Protein AF-A0A960NUE7-F1 (afdb_monomer_lite)

Structure (mmCIF, N/CA/C/O backbone):
data_AF-A0A960NUE7-F1
#
_entry.id   AF-A0A960NUE7-F1
#
loop_
_atom_site.group_PDB
_atom_site.id
_atom_site.type_symbol
_atom_site.label_atom_id
_atom_site.label_alt_id
_atom_site.label_comp_id
_atom_site.label_asym_id
_atom_site.label_entity_id
_atom_site.label_seq_id
_atom_site.pdbx_PDB_ins_code
_atom_site.Cartn_x
_atom_site.Cartn_y
_atom_site.Cartn_z
_atom_site.occupancy
_atom_site.B_iso_or_equiv
_atom_site.auth_seq_id
_atom_site.auth_comp_id
_atom_site.auth_asym_id
_atom_site.auth_atom_id
_atom_site.pdbx_PDB_model_num
ATOM 1 N N . MET A 1 1 ? -33.006 -16.236 -5.310 1.00 38.75 1 MET A N 1
ATOM 2 C CA . MET A 1 1 ? -31.623 -15.852 -5.659 1.00 38.75 1 MET A CA 1
ATOM 3 C C . MET A 1 1 ? -30.830 -17.137 -5.787 1.00 38.75 1 MET A C 1
ATOM 5 O O . MET A 1 1 ? -30.856 -17.915 -4.846 1.00 38.75 1 MET A O 1
ATOM 9 N N . SER A 1 2 ? -30.241 -17.416 -6.948 1.00 43.25 2 SER A N 1
ATOM 10 C CA . SER A 1 2 ? -29.466 -18.643 -7.155 1.00 43.25 2 SER A CA 1
ATOM 11 C C . SER A 1 2 ? -28.094 -18.473 -6.510 1.00 43.25 2 SER A C 1
ATOM 13 O O . SER A 1 2 ? -27.261 -17.730 -7.024 1.00 43.25 2 SER A O 1
ATOM 15 N N . THR A 1 3 ? -27.870 -19.113 -5.368 1.00 47.31 3 THR A N 1
ATOM 16 C CA . THR A 1 3 ? -26.544 -19.246 -4.763 1.00 47.31 3 THR A CA 1
ATOM 17 C C . THR A 1 3 ? -25.725 -20.173 -5.651 1.00 47.31 3 THR A C 1
ATOM 19 O O . THR A 1 3 ? -25.890 -21.390 -5.626 1.00 47.31 3 THR A O 1
ATOM 22 N N . SER A 1 4 ? -24.880 -19.595 -6.505 1.00 62.47 4 SER A N 1
ATOM 23 C CA . SER A 1 4 ? -23.847 -20.364 -7.194 1.00 62.47 4 SER A CA 1
ATOM 24 C C . SER A 1 4 ? -22.938 -20.956 -6.123 1.00 62.47 4 SER A C 1
ATOM 26 O O . SER A 1 4 ? -22.286 -20.212 -5.395 1.00 62.47 4 SER A O 1
ATOM 28 N N . THR A 1 5 ? -22.911 -22.279 -6.000 1.00 71.25 5 THR A N 1
ATOM 29 C CA . THR A 1 5 ? -21.968 -22.963 -5.114 1.00 71.25 5 THR A CA 1
ATOM 30 C C . THR A 1 5 ? -20.557 -22.696 -5.624 1.00 71.25 5 THR A C 1
ATOM 32 O O . THR A 1 5 ? -20.272 -22.941 -6.801 1.00 71.25 5 THR A O 1
ATOM 35 N N . LEU A 1 6 ? -19.689 -22.157 -4.766 1.00 77.31 6 LEU A N 1
ATOM 36 C CA . LEU A 1 6 ? -18.278 -21.978 -5.096 1.00 77.31 6 LEU A CA 1
ATOM 37 C C . LEU A 1 6 ? -17.640 -23.350 -5.380 1.00 77.31 6 LEU A C 1
ATOM 39 O O . LEU A 1 6 ? -18.019 -24.340 -4.748 1.00 77.31 6 LEU A O 1
ATOM 43 N N . PRO A 1 7 ? -16.682 -23.440 -6.320 1.00 86.06 7 PRO A N 1
ATOM 44 C CA . PRO A 1 7 ? -15.874 -24.646 -6.453 1.00 86.06 7 PRO A CA 1
ATOM 45 C C . PRO A 1 7 ? -15.083 -24.886 -5.161 1.00 86.06 7 PRO A C 1
ATOM 47 O O . PRO A 1 7 ? -14.813 -23.946 -4.413 1.00 86.06 7 PRO A O 1
ATOM 50 N N . THR A 1 8 ? -14.666 -26.129 -4.909 1.00 89.94 8 THR A N 1
ATOM 51 C CA . THR A 1 8 ? -13.748 -26.425 -3.802 1.00 89.94 8 THR A CA 1
ATOM 52 C C . THR A 1 8 ? -12.475 -25.602 -3.964 1.00 89.94 8 THR A C 1
ATOM 54 O O . THR A 1 8 ? -11.767 -25.725 -4.965 1.00 89.94 8 THR A O 1
ATOM 57 N N . LEU A 1 9 ? -12.198 -24.752 -2.978 1.00 92.88 9 LEU A N 1
ATOM 58 C CA . LEU A 1 9 ? -11.011 -23.912 -2.957 1.00 92.88 9 LEU A CA 1
ATOM 59 C C . LEU A 1 9 ? -9.925 -24.589 -2.128 1.00 92.88 9 LEU A C 1
ATOM 61 O O . LEU A 1 9 ? -10.201 -25.143 -1.065 1.00 92.88 9 LEU A O 1
ATOM 65 N N . THR A 1 10 ? -8.683 -24.518 -2.600 1.00 93.56 10 THR A N 1
ATOM 66 C CA . THR A 1 10 ? -7.534 -25.106 -1.906 1.00 93.56 10 THR A CA 1
ATOM 67 C C . THR A 1 10 ? -6.374 -24.125 -1.813 1.00 93.56 10 THR A C 1
ATOM 69 O O . THR A 1 10 ? -6.091 -23.428 -2.787 1.00 93.56 10 THR A O 1
ATOM 72 N N . ALA A 1 11 ? -5.644 -24.134 -0.698 1.00 90.88 11 ALA A N 1
ATOM 73 C CA . ALA A 1 11 ? -4.369 -23.438 -0.535 1.00 90.88 11 ALA A CA 1
ATOM 74 C C . ALA A 1 11 ? -3.307 -24.426 -0.041 1.00 90.88 11 ALA A C 1
ATOM 76 O O . ALA A 1 11 ? -3.537 -25.160 0.916 1.00 90.88 11 ALA A O 1
ATOM 77 N N . HIS A 1 12 ? -2.153 -24.483 -0.714 1.00 91.12 12 HIS A N 1
ATOM 78 C CA . HIS A 1 12 ? -1.100 -25.472 -0.428 1.00 91.12 12 HIS A CA 1
ATOM 79 C C . HIS A 1 12 ? -1.608 -26.933 -0.369 1.00 91.12 12 HIS A C 1
ATOM 81 O O . HIS A 1 12 ? -1.115 -27.740 0.412 1.00 91.12 12 HIS A O 1
ATOM 87 N N . GLY A 1 13 ? -2.606 -27.276 -1.196 1.00 91.50 13 GLY A N 1
ATOM 88 C CA . GLY A 1 13 ? -3.215 -28.613 -1.243 1.00 91.50 13 GLY A CA 1
ATOM 89 C C . GLY A 1 13 ? -4.213 -28.917 -0.119 1.00 91.50 13 GLY A C 1
ATOM 90 O O . GLY A 1 13 ? -4.763 -30.013 -0.084 1.00 91.50 13 GLY A O 1
ATOM 91 N N . LEU A 1 14 ? -4.471 -27.964 0.780 1.00 93.81 14 LEU A N 1
ATOM 92 C CA . LEU A 1 14 ? -5.469 -28.080 1.840 1.00 93.81 14 LEU A CA 1
ATOM 93 C C . LEU A 1 14 ? -6.766 -27.400 1.409 1.00 93.81 14 LEU A C 1
ATOM 95 O O . LEU A 1 14 ? -6.726 -26.300 0.858 1.00 93.81 14 LEU A O 1
ATOM 99 N N . ASN A 1 15 ? -7.905 -28.035 1.682 1.00 94.94 15 ASN A N 1
ATOM 100 C CA . ASN A 1 15 ? -9.213 -27.426 1.450 1.00 94.94 15 ASN A CA 1
ATOM 101 C C . ASN A 1 15 ? -9.380 -26.204 2.353 1.00 94.94 15 ASN A C 1
ATOM 103 O O . ASN A 1 15 ? -9.130 -26.278 3.557 1.00 94.94 15 ASN A O 1
ATOM 107 N N . LEU A 1 16 ? -9.812 -25.094 1.764 1.00 92.94 16 LEU A N 1
ATOM 108 C CA . LEU A 1 16 ? -10.207 -23.919 2.522 1.00 92.94 16 LEU A CA 1
ATOM 109 C C . LEU A 1 16 ? -11.579 -24.160 3.146 1.00 92.94 16 LEU A C 1
ATOM 111 O O . LEU A 1 16 ? -12.488 -24.680 2.494 1.00 92.94 16 LEU A O 1
ATOM 115 N N . ASP A 1 17 ? -11.722 -23.751 4.402 1.00 92.31 17 ASP A N 1
ATOM 116 C CA . ASP A 1 17 ? -13.033 -23.602 5.015 1.00 92.31 17 ASP A CA 1
ATOM 117 C C . ASP A 1 17 ? -13.769 -22.468 4.289 1.00 92.31 17 ASP A C 1
ATOM 119 O O . ASP A 1 17 ? -13.262 -21.352 4.196 1.00 92.31 17 ASP A O 1
ATOM 123 N N . THR A 1 18 ? -14.916 -22.796 3.698 1.00 92.12 18 THR A N 1
ATOM 124 C CA . THR A 1 18 ? -15.755 -21.867 2.922 1.00 92.12 18 THR A CA 1
ATOM 125 C C . THR A 1 18 ? -17.084 -21.582 3.619 1.00 92.12 18 THR A C 1
ATOM 127 O O . THR A 1 18 ? -18.004 -21.069 2.987 1.00 92.12 18 THR A O 1
ATOM 130 N N . SER A 1 19 ? -17.190 -21.929 4.907 1.00 90.88 19 SER A N 1
ATOM 131 C CA . SER A 1 19 ? -18.295 -21.502 5.765 1.00 90.88 19 SER A CA 1
ATOM 132 C C . SER A 1 19 ? -18.331 -19.978 5.896 1.00 90.88 19 SER A C 1
ATOM 134 O O . SER A 1 19 ? -17.298 -19.312 5.795 1.00 90.88 19 SER A O 1
ATOM 136 N N . ASP A 1 20 ? -19.519 -19.423 6.136 1.00 87.88 20 ASP A N 1
ATOM 137 C CA . ASP A 1 20 ? -19.722 -17.973 6.242 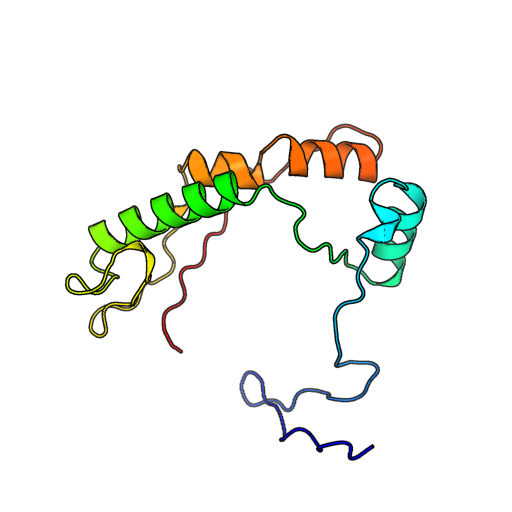1.00 87.88 20 ASP A CA 1
ATOM 138 C C . ASP A 1 20 ? -18.927 -17.359 7.413 1.00 87.88 20 ASP A C 1
ATOM 140 O O . ASP A 1 20 ? -18.604 -16.170 7.401 1.00 87.88 20 ASP A O 1
ATOM 144 N N . GLU A 1 21 ? -18.576 -18.165 8.420 1.00 87.56 21 GLU A N 1
ATOM 145 C CA . GLU A 1 21 ? -17.756 -17.761 9.561 1.00 87.56 21 GLU A CA 1
ATOM 146 C C . GLU A 1 21 ? -16.268 -17.596 9.210 1.00 87.56 21 GLU A C 1
ATOM 148 O O . GLU A 1 21 ? -15.580 -16.781 9.828 1.00 87.56 21 GLU A O 1
ATOM 153 N N . ALA A 1 22 ? -15.760 -18.363 8.240 1.00 88.56 22 ALA A N 1
ATOM 154 C CA . ALA A 1 22 ? -14.341 -18.397 7.875 1.00 88.56 22 ALA A CA 1
ATOM 155 C C . ALA A 1 22 ? -14.040 -17.726 6.525 1.00 88.56 22 ALA A C 1
ATOM 157 O O . ALA A 1 22 ? -12.895 -17.344 6.262 1.00 88.56 22 ALA A O 1
ATOM 158 N N . PHE A 1 23 ? -15.046 -17.578 5.662 1.00 90.88 23 PHE A N 1
ATOM 159 C CA . PHE A 1 23 ? -14.884 -17.127 4.288 1.00 90.88 23 PHE A CA 1
ATOM 160 C C . PHE A 1 23 ? -15.947 -16.101 3.907 1.00 90.88 23 PHE A C 1
ATOM 162 O O . PHE A 1 23 ? -17.145 -16.355 3.957 1.00 90.88 23 PHE A O 1
ATOM 169 N N . GLY A 1 24 ? -15.507 -14.928 3.458 1.00 90.31 24 GLY A N 1
ATOM 170 C CA . GLY A 1 24 ? -16.429 -13.865 3.093 1.00 90.31 24 GLY A CA 1
ATOM 171 C C . GLY A 1 24 ? -15.737 -12.585 2.655 1.00 90.31 24 GLY A C 1
ATOM 172 O O . GLY A 1 24 ? -14.542 -12.550 2.355 1.00 90.31 24 GLY A O 1
ATOM 173 N N . PHE A 1 25 ? -16.519 -11.513 2.602 1.00 92.31 25 PHE A N 1
ATOM 174 C CA . PHE A 1 25 ? -16.034 -10.189 2.232 1.00 92.31 25 PHE A CA 1
ATOM 175 C C . PHE A 1 25 ? -15.544 -9.416 3.457 1.00 92.31 25 PHE A C 1
ATOM 177 O O . PHE A 1 25 ? -16.140 -9.486 4.530 1.00 92.31 25 PHE A O 1
ATOM 184 N N . LEU A 1 26 ? -14.499 -8.605 3.272 1.00 94.62 26 LEU A N 1
ATOM 185 C CA . LEU A 1 26 ? -14.048 -7.669 4.301 1.00 94.62 26 LEU A CA 1
ATOM 186 C C . LEU A 1 26 ? -15.132 -6.624 4.587 1.00 94.62 26 LEU A C 1
ATOM 188 O O . LEU A 1 26 ? -15.686 -6.005 3.672 1.00 94.62 26 LEU A O 1
ATOM 192 N N . ARG A 1 27 ? -15.392 -6.372 5.869 1.00 94.94 27 ARG A N 1
ATOM 193 C CA . ARG A 1 27 ? -16.355 -5.364 6.305 1.00 94.94 27 ARG A CA 1
ATOM 194 C C . ARG A 1 27 ? -15.752 -3.964 6.207 1.00 94.94 27 ARG A C 1
ATOM 196 O O . ARG A 1 27 ? -14.737 -3.662 6.829 1.00 94.94 27 ARG A O 1
ATOM 203 N N . SER A 1 28 ? -16.398 -3.082 5.443 1.00 97.12 28 SER A N 1
ATOM 204 C CA . SER A 1 28 ? -15.942 -1.692 5.308 1.00 97.12 28 SER A CA 1
ATOM 205 C C . SER A 1 28 ? -16.014 -0.930 6.637 1.00 97.12 28 SER A C 1
ATOM 207 O O . SER A 1 28 ? -17.013 -0.979 7.358 1.00 97.12 28 SER A O 1
ATOM 209 N N . SER A 1 29 ? -14.952 -0.176 6.916 1.00 97.88 29 SER A N 1
ATOM 210 C CA . SER A 1 29 ? -14.790 0.731 8.058 1.00 97.88 29 SER A CA 1
ATOM 211 C C . SER A 1 29 ? -14.767 2.210 7.641 1.00 97.88 29 SER A C 1
ATOM 213 O O . SER A 1 29 ? -14.486 3.079 8.459 1.00 97.88 29 SER A O 1
ATOM 215 N N . GLU A 1 30 ? -15.063 2.523 6.374 1.00 96.12 30 GLU A N 1
ATOM 216 C CA . GLU A 1 30 ? -14.951 3.880 5.805 1.00 96.12 30 GLU A CA 1
ATOM 217 C C . GLU A 1 30 ? -15.803 4.918 6.553 1.00 96.12 30 GLU A C 1
ATOM 219 O O . GLU A 1 30 ? -15.349 6.025 6.825 1.00 96.12 30 GLU A O 1
ATOM 224 N N . HIS A 1 31 ? -17.023 4.539 6.944 1.00 96.38 31 HIS A N 1
ATOM 225 C CA . HIS A 1 31 ? -17.959 5.398 7.677 1.00 96.38 31 HIS A CA 1
ATOM 226 C C . HIS A 1 31 ? -17.491 5.765 9.097 1.00 96.38 31 HIS A C 1
ATOM 228 O O . HIS A 1 31 ? -18.062 6.664 9.706 1.00 96.38 31 HIS A O 1
ATOM 234 N N . LEU A 1 32 ? -16.456 5.094 9.616 1.00 97.31 32 LEU A N 1
ATOM 235 C CA . LEU A 1 32 ? -15.892 5.318 10.950 1.00 97.31 32 LEU A CA 1
ATOM 236 C C . LEU A 1 32 ? -14.636 6.200 10.921 1.00 97.31 32 LEU A C 1
ATOM 238 O O . LEU A 1 32 ? -14.043 6.448 11.962 1.00 97.31 32 LEU A O 1
ATOM 242 N N . LEU A 1 33 ? -14.201 6.692 9.754 1.00 94.81 33 LEU A N 1
ATOM 243 C CA . LEU A 1 33 ? -12.925 7.411 9.594 1.00 94.81 33 LEU A CA 1
ATOM 244 C C . LEU A 1 33 ? -12.738 8.629 10.516 1.00 94.81 33 LEU A C 1
ATOM 246 O O . LEU A 1 33 ? -11.603 9.029 10.785 1.00 94.81 33 LEU A O 1
ATOM 250 N N . HIS A 1 34 ? -13.836 9.218 10.986 1.00 94.62 34 HIS A N 1
ATOM 251 C CA . HIS A 1 34 ? -13.838 10.375 11.880 1.00 94.62 34 HIS A CA 1
ATOM 252 C C . HIS A 1 34 ? -14.134 10.019 13.345 1.00 94.62 34 HIS A C 1
ATOM 254 O O . HIS A 1 34 ? -14.222 10.921 14.173 1.00 94.62 34 HIS A O 1
ATOM 260 N N . ASP A 1 35 ? -14.237 8.728 13.668 1.00 97.69 35 ASP A N 1
ATOM 261 C CA . ASP A 1 35 ? -14.502 8.204 15.006 1.00 97.69 35 ASP A CA 1
ATOM 262 C C . ASP A 1 35 ? -13.397 7.211 15.426 1.00 97.69 35 ASP A C 1
ATOM 264 O O . ASP A 1 35 ? -13.477 6.005 15.165 1.00 97.69 35 ASP A O 1
ATOM 268 N N . PRO A 1 36 ? -12.325 7.704 16.074 1.00 96.56 36 PRO A N 1
ATOM 269 C CA . PRO A 1 36 ? -11.231 6.854 16.526 1.00 96.56 36 PRO A CA 1
ATOM 270 C C . PRO A 1 36 ? -11.647 5.787 17.541 1.00 96.56 36 PRO A C 1
ATOM 272 O O . PRO A 1 36 ? -10.988 4.754 17.624 1.00 96.56 36 PRO A O 1
ATOM 275 N N . GLU A 1 37 ? -12.696 6.020 18.332 1.00 97.69 37 GLU A N 1
ATOM 276 C CA . GLU A 1 37 ? -13.175 5.038 19.306 1.00 97.69 37 GLU A CA 1
ATOM 277 C C . GLU A 1 37 ? -13.865 3.880 18.592 1.00 97.69 37 GLU A C 1
ATOM 279 O O . GLU A 1 37 ? -13.464 2.731 18.781 1.00 97.69 37 GLU A O 1
ATOM 284 N N . ALA A 1 38 ? -14.787 4.179 17.676 1.00 98.12 38 ALA A N 1
ATOM 285 C CA . ALA A 1 38 ? -15.444 3.155 16.873 1.00 98.12 38 ALA A CA 1
ATOM 286 C C . ALA A 1 38 ? -14.458 2.377 15.984 1.00 98.12 38 ALA A C 1
ATOM 288 O O . ALA A 1 38 ? -14.617 1.169 15.799 1.00 98.12 38 ALA A O 1
ATOM 289 N N . LEU A 1 39 ? -13.408 3.028 15.463 1.00 98.25 39 LEU A N 1
ATOM 290 C CA . LEU A 1 39 ? -12.329 2.338 14.747 1.00 98.25 39 LEU A CA 1
ATOM 291 C C . LEU A 1 39 ? -11.551 1.378 15.654 1.00 98.25 39 LEU A C 1
ATOM 293 O O . LEU A 1 39 ? -11.216 0.278 15.218 1.00 98.25 39 LEU A O 1
ATOM 297 N N . ARG A 1 40 ? -11.268 1.759 16.907 1.00 98.12 40 ARG A N 1
ATOM 298 C CA . ARG A 1 40 ? -10.614 0.858 17.870 1.00 98.12 40 ARG A CA 1
ATOM 299 C C . ARG A 1 40 ? -11.503 -0.334 18.210 1.00 98.12 40 ARG A C 1
ATOM 301 O O . ARG A 1 40 ? -10.999 -1.451 18.206 1.00 98.12 40 ARG A O 1
ATOM 308 N N . THR A 1 41 ? -12.802 -0.121 18.419 1.00 98.06 41 THR A N 1
ATOM 309 C CA . THR A 1 41 ? -13.765 -1.215 18.625 1.00 98.06 41 THR A CA 1
ATOM 310 C C . THR A 1 41 ? -13.801 -2.151 17.420 1.00 98.06 41 THR A C 1
ATOM 312 O O . THR A 1 41 ? -13.621 -3.350 17.580 1.00 98.06 41 THR A O 1
ATOM 315 N N . ARG A 1 42 ? -13.914 -1.614 16.195 1.00 97.81 42 ARG A N 1
ATOM 316 C CA . ARG A 1 42 ? -13.864 -2.415 14.960 1.00 97.81 42 ARG A CA 1
ATOM 317 C C . ARG A 1 42 ? -12.583 -3.241 14.860 1.00 97.81 42 ARG A C 1
ATOM 319 O O . ARG A 1 42 ? -12.647 -4.413 14.511 1.00 97.81 42 ARG A O 1
ATOM 326 N N . LEU A 1 43 ? -11.434 -2.633 15.151 1.00 97.56 43 LEU A N 1
ATOM 327 C CA . LEU A 1 43 ? -10.148 -3.321 15.109 1.00 97.56 43 LEU A CA 1
ATOM 328 C C . LEU A 1 43 ? -10.059 -4.430 16.167 1.00 97.56 43 LEU A C 1
ATOM 330 O O . LEU A 1 43 ? -9.472 -5.471 15.893 1.00 97.56 43 LEU A O 1
ATOM 334 N N . GLN A 1 44 ? -10.627 -4.216 17.355 1.00 97.88 44 GLN A N 1
ATOM 335 C CA . GLN A 1 44 ? -10.661 -5.214 18.422 1.00 97.88 44 GLN A CA 1
ATOM 336 C C . GLN A 1 44 ? -11.587 -6.391 18.087 1.00 97.88 44 GLN A C 1
ATOM 338 O O . GLN A 1 44 ? -11.216 -7.533 18.347 1.00 97.88 44 GLN A O 1
ATOM 343 N N . ASP A 1 45 ? -12.751 -6.114 17.501 1.00 96.75 45 ASP A N 1
ATOM 344 C CA . ASP A 1 45 ? -13.752 -7.130 17.167 1.00 96.75 45 ASP A CA 1
ATOM 345 C C . ASP A 1 45 ? -13.334 -7.971 15.952 1.00 96.75 45 ASP A C 1
ATOM 347 O O . ASP A 1 45 ? -13.416 -9.198 15.982 1.00 96.75 45 ASP A O 1
ATOM 351 N N . ASP A 1 46 ? -12.867 -7.314 14.886 1.00 95.38 46 ASP A N 1
ATOM 352 C CA . ASP A 1 46 ? -12.609 -7.968 13.600 1.00 95.38 46 ASP A CA 1
ATOM 353 C C . ASP A 1 46 ? -11.124 -8.338 13.416 1.00 95.38 46 ASP A C 1
ATOM 355 O O . ASP A 1 46 ? -10.781 -9.127 12.537 1.00 95.38 46 ASP A O 1
ATOM 359 N N . GLY A 1 47 ? -10.211 -7.743 14.191 1.00 96.62 47 GLY A N 1
ATOM 360 C CA . GLY A 1 47 ? -8.761 -7.894 14.012 1.00 96.62 47 GLY A CA 1
ATOM 361 C C . GLY A 1 47 ? -8.186 -7.120 12.817 1.00 96.62 47 GLY A C 1
ATOM 362 O O . GLY A 1 47 ? -6.984 -7.193 12.558 1.00 96.62 47 GLY A O 1
ATOM 363 N N . TYR A 1 48 ? -9.014 -6.365 12.084 1.00 97.12 48 TYR A N 1
ATOM 364 C CA . TYR A 1 48 ? -8.596 -5.560 10.935 1.00 97.12 48 TYR A CA 1
ATOM 365 C C . TYR A 1 48 ? -9.448 -4.295 10.748 1.00 97.12 48 TYR A C 1
ATOM 367 O O . TYR A 1 48 ? -10.526 -4.139 11.317 1.00 97.12 48 TYR A O 1
ATOM 375 N N . LEU A 1 49 ? -8.959 -3.391 9.892 1.00 97.81 49 LEU A N 1
ATOM 376 C CA . LEU A 1 49 ? -9.711 -2.258 9.352 1.00 97.81 49 LEU A CA 1
ATOM 377 C C . LEU A 1 49 ? -9.622 -2.280 7.827 1.00 97.81 49 LEU A C 1
ATOM 379 O O . LEU A 1 49 ? -8.525 -2.290 7.270 1.00 97.81 49 LEU A O 1
ATOM 383 N N . PHE A 1 50 ? -10.770 -2.267 7.148 1.00 97.69 50 PHE A N 1
ATOM 384 C CA . PHE A 1 50 ? -10.831 -2.199 5.688 1.00 97.69 50 PHE A CA 1
ATOM 385 C C . PHE A 1 50 ? -11.403 -0.855 5.233 1.00 97.69 50 PHE A C 1
ATOM 387 O O . PHE A 1 50 ? -12.570 -0.544 5.476 1.00 97.69 50 PHE A O 1
ATOM 394 N N . ILE A 1 51 ? -10.570 -0.049 4.575 1.00 96.88 51 ILE A N 1
ATOM 395 C CA . ILE A 1 51 ? -10.900 1.313 4.146 1.00 96.88 51 ILE A CA 1
ATOM 396 C C . ILE A 1 51 ? -10.514 1.446 2.672 1.00 96.88 51 ILE A C 1
ATOM 398 O O . ILE A 1 51 ? -9.344 1.292 2.318 1.00 96.88 51 ILE A O 1
ATOM 402 N N . ARG A 1 52 ? -11.488 1.716 1.797 1.00 95.12 52 ARG A N 1
ATOM 403 C CA . ARG A 1 52 ? -11.217 1.948 0.372 1.00 95.12 52 ARG A CA 1
ATOM 404 C C . ARG A 1 52 ? -10.870 3.415 0.145 1.00 95.12 52 ARG A C 1
ATOM 406 O O . ARG A 1 52 ? -11.275 4.284 0.907 1.00 95.12 52 ARG A O 1
ATOM 413 N N . ASN A 1 53 ? -10.098 3.672 -0.912 1.00 92.81 53 ASN A N 1
ATOM 414 C CA . ASN A 1 53 ? -9.720 5.020 -1.356 1.00 92.81 53 ASN A CA 1
ATOM 415 C C . ASN A 1 53 ? -9.108 5.907 -0.251 1.00 92.81 53 ASN A C 1
ATOM 417 O O . ASN A 1 53 ? -9.275 7.122 -0.267 1.00 92.81 53 ASN A O 1
ATOM 421 N N . PHE A 1 54 ? -8.411 5.299 0.715 1.00 95.81 54 PHE A N 1
ATOM 422 C CA . PHE A 1 54 ? -7.812 6.020 1.838 1.00 95.81 54 PHE A CA 1
ATOM 423 C C . PHE A 1 54 ? -6.610 6.881 1.416 1.00 95.81 54 PHE A C 1
ATOM 425 O O . PHE A 1 54 ? -6.455 8.008 1.878 1.00 95.81 54 PHE A O 1
ATOM 432 N N . LEU A 1 55 ? -5.752 6.344 0.544 1.00 97.00 55 LEU A N 1
ATOM 433 C CA . LEU A 1 55 ? -4.556 7.031 0.057 1.00 97.00 55 LEU A CA 1
ATOM 434 C C . LEU A 1 55 ? -4.873 7.855 -1.201 1.00 97.00 55 LEU A C 1
ATOM 436 O O . LEU A 1 55 ? -5.598 7.356 -2.068 1.00 97.00 55 LEU A O 1
ATOM 440 N N . PRO A 1 56 ? -4.287 9.059 -1.354 1.00 97.12 56 PRO A N 1
ATOM 441 C CA . PRO A 1 56 ? -4.354 9.813 -2.599 1.00 97.12 56 PRO A CA 1
ATOM 442 C C . PRO A 1 56 ? -3.854 8.980 -3.786 1.00 97.12 56 PRO A C 1
ATOM 444 O O . PRO A 1 56 ? -2.826 8.301 -3.722 1.00 97.12 56 PRO A O 1
ATOM 447 N N . GLN A 1 57 ? -4.616 8.984 -4.876 1.00 97.38 57 GLN A N 1
ATOM 448 C CA . GLN A 1 57 ? -4.350 8.103 -6.013 1.00 97.38 57 GLN A CA 1
ATOM 449 C C . GLN A 1 57 ? -3.032 8.450 -6.721 1.00 97.38 57 GLN A C 1
ATOM 451 O O . GLN A 1 57 ? -2.334 7.557 -7.199 1.00 97.38 57 GLN A O 1
ATOM 456 N N . ASP A 1 58 ? -2.676 9.729 -6.761 1.00 97.88 58 ASP A N 1
ATOM 457 C CA . ASP A 1 58 ? -1.470 10.264 -7.388 1.00 97.88 58 ASP A CA 1
ATOM 458 C C . ASP A 1 58 ? -0.188 9.764 -6.709 1.00 97.88 58 ASP A C 1
ATOM 460 O O . ASP A 1 58 ? 0.732 9.305 -7.393 1.00 97.88 58 ASP A O 1
ATOM 464 N N . ILE A 1 59 ? -0.134 9.760 -5.370 1.00 98.00 59 ILE A N 1
ATOM 465 C CA . ILE A 1 59 ? 1.041 9.253 -4.645 1.00 98.00 59 ILE A CA 1
ATOM 466 C C . ILE A 1 59 ? 1.194 7.740 -4.833 1.00 98.00 59 ILE A C 1
ATOM 468 O O . ILE A 1 59 ? 2.308 7.241 -4.990 1.00 98.00 59 ILE A O 1
ATOM 472 N N . VAL A 1 60 ? 0.075 7.008 -4.899 1.00 97.69 60 VAL A N 1
ATOM 473 C CA . VAL A 1 60 ? 0.074 5.559 -5.149 1.00 97.69 60 VAL A CA 1
ATOM 474 C C . VAL A 1 60 ? 0.541 5.259 -6.572 1.00 97.69 60 VAL A C 1
ATOM 476 O O . VAL A 1 60 ? 1.362 4.364 -6.776 1.00 97.69 60 VAL A O 1
ATOM 479 N N . GLN A 1 61 ? 0.059 6.011 -7.563 1.00 97.81 61 GLN A N 1
ATOM 480 C CA . GLN A 1 61 ? 0.480 5.864 -8.957 1.00 97.81 61 GLN A CA 1
ATOM 481 C C . GLN A 1 61 ? 1.963 6.196 -9.143 1.00 97.81 61 GLN A C 1
ATOM 483 O O . GLN A 1 61 ? 2.662 5.461 -9.840 1.00 97.81 61 GLN A O 1
ATOM 488 N N . THR A 1 62 ? 2.454 7.240 -8.475 1.00 98.38 62 THR A N 1
ATOM 489 C CA . THR A 1 62 ? 3.869 7.635 -8.502 1.00 98.38 62 THR A CA 1
ATOM 490 C C . THR A 1 62 ? 4.759 6.531 -7.925 1.00 98.38 62 THR A C 1
ATOM 492 O O . THR A 1 62 ? 5.694 6.081 -8.587 1.00 98.38 62 THR A O 1
ATOM 495 N N . ALA A 1 63 ? 4.418 5.999 -6.745 1.00 97.69 63 ALA A N 1
ATOM 496 C CA . ALA A 1 63 ? 5.140 4.880 -6.134 1.00 97.69 63 AL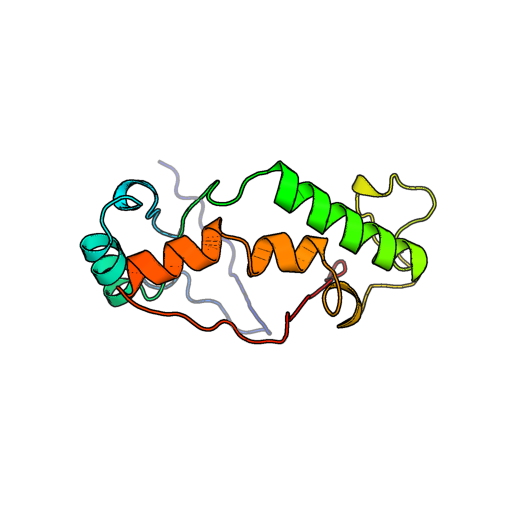A A CA 1
ATOM 497 C C . ALA A 1 63 ? 5.107 3.614 -7.001 1.00 97.69 63 ALA A C 1
ATOM 499 O O . ALA A 1 63 ? 6.117 2.926 -7.160 1.00 97.69 63 ALA A O 1
ATOM 500 N N . ARG A 1 64 ? 3.951 3.314 -7.608 1.00 96.75 64 ARG A N 1
ATOM 501 C CA . ARG A 1 64 ? 3.812 2.199 -8.550 1.00 96.75 64 ARG A CA 1
ATOM 502 C C . ARG A 1 64 ? 4.751 2.370 -9.742 1.00 96.75 64 ARG A C 1
ATOM 504 O O . ARG A 1 64 ? 5.434 1.416 -10.107 1.00 96.75 64 ARG A O 1
ATOM 511 N N . LEU A 1 65 ? 4.787 3.555 -10.348 1.00 97.88 65 LEU A N 1
ATOM 512 C CA . LEU A 1 65 ? 5.643 3.826 -11.498 1.00 97.88 65 LEU A CA 1
ATOM 513 C C . LEU A 1 65 ? 7.126 3.671 -11.142 1.00 97.88 65 LEU A C 1
ATOM 515 O O . LEU A 1 65 ? 7.860 3.045 -11.902 1.00 97.88 65 LEU A O 1
ATOM 519 N N . SER A 1 66 ? 7.559 4.151 -9.973 1.00 97.94 66 SER A N 1
ATOM 520 C CA . SER A 1 66 ? 8.962 4.019 -9.559 1.00 97.94 66 SER A CA 1
ATOM 521 C C . SER A 1 66 ? 9.376 2.557 -9.329 1.00 97.94 66 SER A C 1
ATOM 523 O O . SER A 1 66 ? 10.488 2.160 -9.685 1.00 97.94 66 SER A O 1
ATOM 525 N N . ILE A 1 67 ? 8.470 1.713 -8.816 1.00 96.25 67 ILE A N 1
ATOM 526 C CA . ILE A 1 67 ? 8.683 0.259 -8.730 1.00 96.25 67 ILE A CA 1
ATOM 527 C C . ILE A 1 67 ? 8.797 -0.358 -10.130 1.00 96.25 67 ILE A C 1
ATOM 529 O O . ILE A 1 67 ? 9.711 -1.145 -10.377 1.00 96.25 67 ILE A O 1
ATOM 533 N N . LEU A 1 68 ? 7.905 0.008 -11.057 1.00 95.94 68 LEU A N 1
ATOM 534 C CA . LEU A 1 68 ? 7.926 -0.507 -12.429 1.00 95.94 68 LEU A CA 1
ATOM 535 C C . LEU A 1 68 ? 9.216 -0.132 -13.162 1.00 95.94 68 LEU A C 1
ATOM 537 O O . LEU A 1 68 ? 9.802 -0.985 -13.821 1.00 95.94 68 LEU A O 1
ATOM 541 N N . GLN A 1 69 ? 9.704 1.099 -13.001 1.00 96.81 69 GLN A N 1
ATOM 542 C CA . GLN A 1 69 ? 10.982 1.537 -13.572 1.00 96.81 69 GLN A CA 1
ATOM 543 C C . GLN A 1 69 ? 12.146 0.665 -13.089 1.00 96.81 69 GLN A C 1
ATOM 545 O O . GLN A 1 69 ? 12.971 0.241 -13.895 1.00 96.81 69 GLN A O 1
ATOM 550 N N . ARG A 1 70 ? 12.195 0.338 -11.790 1.00 95.88 70 ARG A N 1
ATOM 551 C CA . ARG A 1 70 ? 13.234 -0.541 -11.226 1.00 95.88 70 ARG A CA 1
ATOM 552 C C . ARG A 1 70 ? 13.119 -1.977 -11.732 1.00 95.88 70 ARG A C 1
ATOM 554 O O . ARG A 1 70 ? 14.140 -2.590 -12.025 1.00 95.88 70 ARG A O 1
ATOM 561 N N . LEU A 1 71 ? 11.899 -2.499 -11.868 1.00 94.00 71 LEU A N 1
ATOM 562 C CA . LEU A 1 71 ? 11.656 -3.825 -12.444 1.00 94.00 71 LEU A CA 1
ATOM 563 C C . LEU A 1 71 ? 12.067 -3.888 -13.921 1.00 94.00 71 LEU A C 1
ATOM 565 O O . LEU A 1 71 ? 12.723 -4.841 -14.327 1.00 94.00 71 LEU A O 1
ATOM 569 N N . SER A 1 72 ? 11.725 -2.865 -14.709 1.00 94.25 72 SER A N 1
ATOM 570 C CA . SER A 1 72 ? 12.124 -2.751 -16.117 1.00 94.25 72 SER A CA 1
ATOM 571 C C . SER A 1 72 ? 13.642 -2.650 -16.263 1.00 94.25 72 SER A C 1
ATOM 573 O O . SER A 1 72 ? 14.228 -3.403 -17.036 1.00 94.25 72 SER A O 1
ATOM 575 N N . ALA A 1 73 ? 14.298 -1.809 -15.457 1.00 93.94 73 ALA A N 1
ATOM 576 C CA . ALA A 1 73 ? 15.755 -1.686 -15.443 1.00 93.94 73 ALA A CA 1
ATOM 577 C C . ALA A 1 73 ? 16.465 -2.994 -15.046 1.00 93.94 73 ALA A C 1
ATOM 579 O O . ALA A 1 73 ? 17.587 -3.239 -15.480 1.00 93.94 73 ALA A O 1
ATOM 580 N N . ALA A 1 74 ? 15.811 -3.835 -14.243 1.00 91.69 74 ALA A N 1
ATOM 581 C CA . ALA A 1 74 ? 16.302 -5.158 -13.870 1.00 91.69 74 ALA A CA 1
ATOM 582 C C . ALA A 1 74 ? 15.963 -6.262 -14.893 1.00 91.69 74 ALA A C 1
ATOM 584 O O . ALA A 1 74 ? 16.381 -7.396 -14.699 1.00 91.69 74 ALA A O 1
ATOM 585 N N . GLY A 1 75 ? 15.231 -5.954 -15.972 1.00 91.62 75 GLY A N 1
ATOM 586 C CA . GLY A 1 75 ? 14.874 -6.915 -17.026 1.00 91.62 75 GLY A CA 1
ATOM 587 C C . GLY A 1 75 ? 13.628 -7.765 -16.748 1.00 91.62 75 GLY A C 1
ATOM 588 O O . GLY A 1 75 ? 13.280 -8.625 -17.557 1.00 91.62 75 GLY A O 1
ATOM 589 N N . HIS A 1 76 ? 12.914 -7.502 -15.649 1.00 92.25 76 HIS A N 1
ATOM 590 C CA . HIS A 1 76 ? 11.768 -8.308 -15.210 1.00 92.25 76 HIS A CA 1
ATOM 591 C C . HIS A 1 76 ? 10.441 -7.955 -15.899 1.00 92.25 76 HIS A C 1
ATOM 593 O O . HIS A 1 76 ? 9.432 -8.632 -15.686 1.00 92.25 76 HIS A O 1
ATOM 599 N N . LEU A 1 77 ? 10.408 -6.885 -16.698 1.00 92.88 77 LEU A N 1
ATOM 600 C CA . LEU A 1 77 ? 9.234 -6.472 -17.473 1.00 92.88 77 LEU A CA 1
ATOM 601 C C . LEU A 1 77 ? 9.473 -6.678 -18.970 1.00 92.88 77 LEU A C 1
ATOM 603 O O . LEU A 1 77 ? 10.603 -6.571 -19.439 1.00 92.88 77 LEU A O 1
ATOM 607 N N . ASP A 1 78 ? 8.401 -6.965 -19.708 1.00 92.75 78 ASP A N 1
ATOM 608 C CA . ASP A 1 78 ? 8.427 -7.104 -21.165 1.00 92.75 78 ASP A CA 1
ATOM 609 C C . ASP A 1 78 ? 8.842 -5.768 -21.812 1.00 92.75 78 ASP A C 1
ATOM 611 O O . ASP A 1 78 ? 8.112 -4.780 -21.676 1.00 92.75 78 ASP A O 1
ATOM 615 N N . PRO A 1 79 ? 9.981 -5.709 -22.528 1.00 93.38 79 PRO A N 1
ATOM 616 C CA . PRO A 1 79 ? 10.476 -4.471 -23.129 1.00 93.38 79 PRO A CA 1
ATOM 617 C C . PRO A 1 79 ? 9.607 -3.966 -24.290 1.00 93.38 79 PRO A C 1
ATOM 619 O O . PRO A 1 79 ? 9.763 -2.822 -24.708 1.00 93.38 79 PRO A O 1
ATOM 622 N N . ASN A 1 80 ? 8.705 -4.799 -24.821 1.00 95.19 80 ASN A N 1
ATOM 623 C CA . ASN A 1 80 ? 7.800 -4.427 -25.909 1.00 95.19 80 ASN A CA 1
ATOM 624 C C . ASN A 1 80 ? 6.437 -3.929 -25.404 1.00 95.19 80 ASN A C 1
ATOM 626 O O . ASN A 1 80 ? 5.622 -3.460 -26.201 1.00 95.19 80 ASN A O 1
ATOM 630 N N . ALA A 1 81 ? 6.165 -4.044 -24.102 1.00 95.38 81 ALA A N 1
ATOM 631 C CA . ALA A 1 81 ? 4.939 -3.557 -23.488 1.00 95.38 81 ALA A CA 1
ATOM 632 C C . ALA A 1 81 ? 5.143 -2.154 -22.883 1.00 95.38 81 ALA A C 1
ATOM 634 O O . ALA A 1 81 ? 6.241 -1.830 -22.427 1.00 95.38 81 ALA A O 1
ATOM 635 N N . PRO A 1 82 ? 4.089 -1.318 -22.807 1.00 96.75 82 PRO A N 1
ATOM 636 C CA . PRO A 1 82 ? 4.144 -0.082 -22.033 1.00 96.75 82 PRO A CA 1
ATOM 637 C C . PRO A 1 82 ? 4.522 -0.369 -20.578 1.00 96.75 82 PRO A C 1
ATOM 639 O O . PRO A 1 82 ? 3.972 -1.286 -19.960 1.00 96.75 82 PRO A O 1
ATOM 642 N N . LEU A 1 83 ? 5.416 0.442 -20.012 1.00 95.81 83 LEU A N 1
ATOM 643 C CA . LEU A 1 83 ? 5.915 0.271 -18.647 1.00 95.81 83 LEU A CA 1
ATOM 644 C C . LEU A 1 83 ? 4.769 0.183 -17.634 1.00 95.81 83 LEU A C 1
ATOM 646 O O . LEU A 1 83 ? 4.742 -0.696 -16.773 1.00 95.81 83 LEU A O 1
ATOM 650 N N . GLU A 1 84 ? 3.787 1.070 -17.776 1.00 95.81 84 GLU A N 1
ATOM 651 C CA . GLU A 1 84 ? 2.625 1.199 -16.908 1.00 95.81 84 GLU A CA 1
ATOM 652 C C . GLU A 1 84 ? 1.729 -0.038 -16.935 1.00 95.81 84 GLU A C 1
ATOM 654 O O . GLU A 1 84 ? 0.987 -0.253 -15.974 1.00 95.81 84 GLU A O 1
ATOM 659 N N . ALA A 1 85 ? 1.799 -0.868 -17.978 1.00 94.62 85 ALA A N 1
ATOM 660 C CA . ALA A 1 85 ? 1.061 -2.122 -18.040 1.00 94.62 85 ALA A CA 1
ATOM 661 C C . ALA A 1 85 ? 1.639 -3.175 -17.078 1.00 94.62 85 ALA A C 1
ATOM 663 O O . ALA A 1 85 ? 0.913 -4.076 -16.662 1.00 94.62 85 ALA A O 1
ATOM 664 N N . GLY A 1 86 ? 2.914 -3.048 -16.681 1.00 92.44 86 GLY A N 1
ATOM 665 C CA . GLY A 1 86 ? 3.566 -3.965 -15.741 1.00 92.44 86 GLY A CA 1
ATOM 666 C C . GLY A 1 86 ? 3.574 -5.415 -16.223 1.00 92.44 86 GLY A C 1
ATOM 667 O O . GLY A 1 86 ? 3.462 -6.336 -15.415 1.00 92.44 86 GLY A O 1
ATOM 668 N N . VAL A 1 87 ? 3.653 -5.620 -17.540 1.00 92.12 87 VAL A N 1
ATOM 669 C CA . VAL A 1 87 ? 3.680 -6.957 -18.137 1.00 92.12 87 VAL A CA 1
ATOM 670 C C . VAL A 1 87 ? 5.003 -7.619 -17.774 1.00 92.12 87 VAL A C 1
ATOM 672 O O . VAL A 1 87 ? 6.069 -7.096 -18.081 1.00 92.12 87 VAL A O 1
ATOM 675 N N . THR A 1 88 ? 4.933 -8.763 -17.098 1.00 90.56 88 THR A N 1
ATOM 676 C CA . THR A 1 88 ? 6.111 -9.530 -16.681 1.00 90.56 88 THR A CA 1
ATOM 677 C C . THR A 1 88 ? 6.840 -10.109 -17.884 1.00 90.56 88 THR A C 1
ATOM 679 O O . THR A 1 88 ? 6.198 -10.666 -18.780 1.00 90.56 88 THR A O 1
ATOM 682 N N . ASN A 1 89 ? 8.169 -10.068 -17.855 1.00 88.25 89 ASN A N 1
ATOM 683 C CA . ASN A 1 89 ? 8.988 -10.826 -18.785 1.00 88.25 89 ASN A CA 1
ATOM 684 C C . ASN A 1 89 ? 8.753 -12.334 -18.564 1.00 88.25 89 ASN A C 1
ATOM 686 O O . ASN A 1 89 ? 8.786 -12.814 -17.431 1.00 88.25 89 ASN A O 1
ATOM 690 N N . LYS A 1 90 ? 8.469 -13.076 -19.639 1.00 82.06 90 LYS A N 1
ATOM 691 C CA . LYS A 1 90 ? 8.170 -14.518 -19.575 1.00 82.06 90 LYS A CA 1
ATOM 692 C C . LYS A 1 90 ? 9.389 -15.351 -19.193 1.00 82.06 90 LYS A C 1
ATOM 694 O O . LYS A 1 90 ? 9.225 -16.396 -18.569 1.00 82.06 90 LYS A O 1
ATOM 699 N N . ASP A 1 91 ? 10.574 -14.873 -19.551 1.00 79.25 91 ASP A N 1
ATOM 700 C CA . ASP A 1 91 ? 11.826 -15.603 -19.366 1.00 79.25 91 ASP A CA 1
ATOM 701 C C . ASP A 1 91 ? 12.512 -15.260 -18.034 1.00 79.25 91 ASP A C 1
ATOM 703 O O . ASP A 1 91 ? 13.448 -15.944 -17.624 1.00 79.25 91 ASP A O 1
ATOM 707 N N . ASP A 1 92 ? 12.036 -14.224 -17.334 1.00 77.81 92 ASP A N 1
ATOM 708 C CA . ASP A 1 92 ? 12.624 -13.751 -16.082 1.00 77.81 92 ASP A CA 1
ATOM 709 C C . ASP A 1 92 ? 11.563 -13.163 -15.140 1.00 77.81 92 ASP A C 1
ATOM 711 O O . ASP A 1 92 ? 11.289 -11.95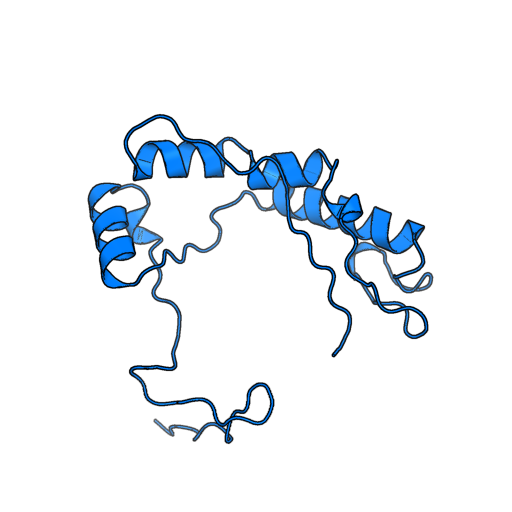9 -15.112 1.00 77.81 92 ASP A O 1
ATOM 715 N N . ALA A 1 93 ? 10.934 -14.047 -14.362 1.00 68.75 93 ALA A N 1
ATOM 716 C CA . ALA A 1 93 ? 9.959 -13.648 -13.360 1.00 68.75 93 ALA A CA 1
ATOM 717 C C . ALA A 1 93 ? 10.649 -12.945 -12.174 1.00 68.75 93 ALA A C 1
ATOM 719 O O . ALA A 1 93 ? 11.640 -13.459 -11.639 1.00 68.75 93 ALA A O 1
ATOM 720 N N . PRO A 1 94 ? 10.103 -11.812 -11.694 1.00 67.88 94 PRO A N 1
ATOM 721 C CA . PRO A 1 94 ? 10.707 -11.082 -10.593 1.00 67.88 94 PRO A CA 1
ATOM 722 C C . PRO A 1 94 ? 10.714 -11.928 -9.315 1.00 67.88 94 PRO A C 1
ATOM 724 O O . PRO A 1 94 ? 9.710 -12.530 -8.930 1.00 67.88 94 PRO A O 1
ATOM 727 N N . LYS A 1 95 ? 11.864 -11.949 -8.638 1.00 72.94 95 LYS A N 1
ATOM 728 C CA . LYS A 1 95 ? 12.052 -12.592 -7.328 1.00 72.94 95 LYS A CA 1
ATOM 729 C C . LYS A 1 95 ? 11.853 -11.573 -6.203 1.00 72.94 95 LYS A C 1
ATOM 731 O O . LYS A 1 95 ? 11.493 -10.419 -6.432 1.00 72.94 95 LYS A O 1
ATOM 736 N N . PHE A 1 96 ? 12.094 -11.984 -4.958 1.00 79.94 96 PHE A N 1
ATOM 737 C CA . PHE A 1 96 ? 12.152 -11.038 -3.847 1.00 79.94 96 PHE A CA 1
ATOM 738 C C . PHE A 1 96 ? 13.276 -10.013 -4.074 1.00 79.94 96 PHE A C 1
ATOM 740 O O . PHE A 1 96 ? 14.453 -10.365 -4.059 1.00 79.94 96 PHE A O 1
ATOM 747 N N . MET A 1 97 ? 12.898 -8.745 -4.256 1.00 85.81 97 MET A N 1
ATOM 748 C CA . MET A 1 97 ? 13.812 -7.629 -4.506 1.00 85.81 97 MET A CA 1
ATOM 749 C C . MET A 1 97 ? 13.590 -6.502 -3.484 1.00 85.81 97 MET A C 1
ATOM 751 O O . MET A 1 97 ? 12.815 -5.575 -3.733 1.00 85.81 97 MET A O 1
ATOM 755 N N . PRO A 1 98 ? 14.284 -6.539 -2.330 1.00 86.44 98 PRO A N 1
ATOM 756 C CA . PRO A 1 98 ? 14.294 -5.451 -1.346 1.00 86.44 98 PRO A CA 1
ATOM 757 C C . PRO A 1 98 ? 14.506 -4.060 -1.941 1.00 86.44 98 PRO A C 1
ATOM 759 O O . PRO A 1 98 ? 13.902 -3.082 -1.493 1.00 86.44 98 PRO A O 1
ATOM 762 N N . SER A 1 99 ? 15.360 -3.996 -2.964 1.00 90.75 99 SER A N 1
ATOM 763 C CA . SER A 1 99 ? 15.764 -2.778 -3.655 1.00 90.75 99 SER A CA 1
ATOM 764 C C . SER A 1 99 ? 14.624 -2.103 -4.408 1.00 90.75 99 SER A C 1
ATOM 766 O O . SER A 1 99 ? 14.801 -0.976 -4.846 1.00 9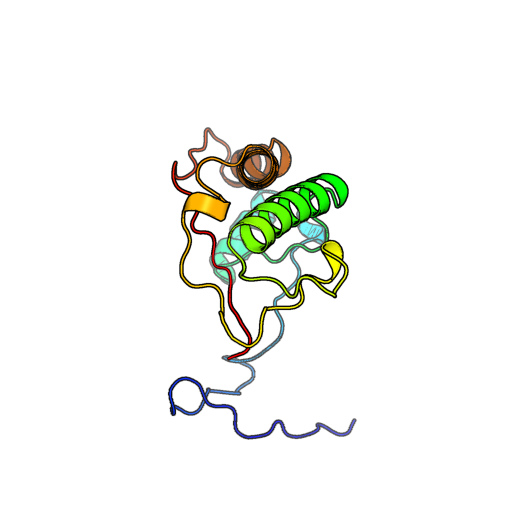0.75 99 SER A O 1
ATOM 768 N N . LEU A 1 100 ? 13.445 -2.719 -4.548 1.00 93.31 100 LEU A N 1
ATOM 769 C CA . LEU A 1 100 ? 12.273 -2.031 -5.097 1.00 93.31 100 LEU A CA 1
ATOM 770 C C . LEU A 1 100 ? 11.765 -0.928 -4.164 1.00 93.31 100 LEU A C 1
ATOM 772 O O . LEU A 1 100 ? 11.333 0.114 -4.649 1.00 93.31 100 LEU A O 1
ATOM 776 N N . ALA A 1 101 ? 11.852 -1.136 -2.848 1.00 94.19 101 ALA A N 1
ATOM 777 C CA . ALA A 1 101 ? 11.333 -0.204 -1.848 1.00 94.19 101 ALA A CA 1
ATOM 778 C C . ALA A 1 101 ? 12.395 0.370 -0.899 1.00 94.19 101 ALA A C 1
ATOM 780 O O . ALA A 1 101 ? 12.134 1.389 -0.276 1.00 94.19 101 ALA A O 1
ATOM 781 N N . ASN A 1 102 ? 13.586 -0.234 -0.802 1.00 93.38 102 ASN A N 1
ATOM 782 C CA . ASN A 1 102 ? 14.609 0.172 0.167 1.00 93.38 102 ASN A CA 1
ATOM 783 C C . ASN A 1 102 ? 15.941 0.493 -0.539 1.00 93.38 102 ASN A C 1
ATOM 785 O O . ASN A 1 102 ? 16.658 -0.442 -0.906 1.00 93.38 102 ASN A O 1
ATOM 789 N N . PRO A 1 103 ? 16.309 1.775 -0.733 1.00 94.75 103 PRO A N 1
ATOM 790 C CA . PRO A 1 103 ? 15.514 2.989 -0.506 1.00 94.75 103 PRO A CA 1
ATOM 791 C C . PRO A 1 103 ? 14.644 3.345 -1.719 1.00 94.75 103 PRO A C 1
ATOM 793 O O . PRO A 1 103 ? 15.081 3.198 -2.864 1.00 94.75 103 PRO A O 1
ATOM 796 N N . ASN A 1 104 ? 13.438 3.868 -1.507 1.00 97.12 104 ASN A N 1
ATOM 797 C CA . ASN A 1 104 ? 12.584 4.392 -2.576 1.00 97.12 104 ASN A CA 1
ATOM 798 C C . ASN A 1 104 ? 11.665 5.487 -2.029 1.00 97.12 104 ASN A C 1
ATOM 800 O O . ASN A 1 104 ? 10.641 5.190 -1.419 1.00 97.12 104 ASN A O 1
ATOM 804 N N . ARG A 1 105 ? 12.010 6.750 -2.304 1.00 97.19 105 ARG A N 1
ATOM 805 C CA . ARG A 1 105 ? 11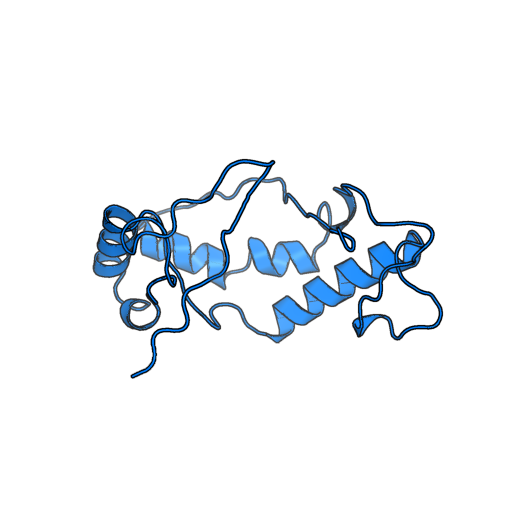.297 7.919 -1.770 1.00 97.19 105 ARG A CA 1
ATOM 806 C C . ARG A 1 105 ? 9.817 7.951 -2.138 1.00 97.19 105 ARG A C 1
ATOM 808 O O . ARG A 1 105 ? 9.015 8.396 -1.325 1.00 97.19 105 ARG A O 1
ATOM 815 N N . ASP A 1 106 ? 9.446 7.464 -3.320 1.00 98.19 106 ASP A N 1
ATOM 816 C CA . ASP A 1 106 ? 8.042 7.455 -3.737 1.00 98.19 106 ASP A CA 1
ATOM 817 C C . ASP A 1 106 ? 7.243 6.413 -2.945 1.00 98.19 106 ASP A C 1
ATOM 819 O O . ASP A 1 106 ? 6.114 6.670 -2.537 1.00 98.19 106 ASP A O 1
ATOM 823 N N . VAL A 1 107 ? 7.849 5.258 -2.646 1.00 97.31 107 VAL A N 1
ATOM 824 C CA . VAL A 1 107 ? 7.236 4.238 -1.781 1.00 97.31 107 VAL A CA 1
ATOM 825 C C . VAL A 1 107 ? 7.194 4.718 -0.331 1.00 97.31 107 VAL A C 1
ATOM 827 O O . VAL A 1 107 ? 6.150 4.616 0.309 1.00 97.31 107 VAL A O 1
ATOM 830 N N . GLU A 1 108 ? 8.285 5.296 0.175 1.00 96.50 108 GLU A N 1
ATOM 831 C CA . GLU A 1 108 ? 8.357 5.910 1.508 1.00 96.50 108 GLU A CA 1
ATOM 832 C C . GLU A 1 108 ? 7.287 6.993 1.681 1.00 96.50 108 GLU A C 1
ATOM 834 O O . GLU A 1 108 ? 6.614 7.029 2.707 1.00 96.50 108 GLU A O 1
ATOM 839 N N . ARG A 1 109 ? 7.044 7.830 0.663 1.00 96.81 109 ARG A N 1
ATOM 840 C CA . ARG A 1 109 ? 5.970 8.831 0.685 1.00 96.81 109 ARG A CA 1
ATOM 841 C C . ARG A 1 109 ? 4.595 8.202 0.896 1.00 96.81 109 ARG A C 1
ATOM 843 O O . ARG A 1 109 ? 3.755 8.830 1.536 1.00 96.81 109 ARG A O 1
ATOM 850 N N . VAL A 1 110 ? 4.350 7.003 0.371 1.00 96.69 110 VAL A N 1
ATOM 851 C CA . VAL A 1 110 ? 3.080 6.291 0.560 1.00 96.69 110 VAL A CA 1
ATOM 852 C C . VAL A 1 110 ? 2.986 5.703 1.965 1.00 96.69 110 VAL A C 1
ATOM 854 O O . VAL A 1 110 ? 1.986 5.924 2.641 1.00 96.69 110 VAL A O 1
ATOM 857 N N . VAL A 1 111 ? 4.009 4.971 2.419 1.00 95.06 111 VAL A N 1
ATOM 858 C CA . VAL A 1 111 ? 3.925 4.188 3.670 1.00 95.06 111 VAL A CA 1
ATOM 859 C C . VAL A 1 111 ? 4.279 4.980 4.932 1.00 95.06 111 VAL A C 1
ATOM 861 O O . VAL A 1 111 ? 3.811 4.641 6.017 1.00 95.06 111 VAL A O 1
ATOM 864 N N . PHE A 1 112 ? 5.055 6.056 4.795 1.00 95.38 112 PHE A N 1
ATOM 865 C CA . PHE A 1 112 ? 5.454 6.978 5.867 1.00 95.38 112 PHE A CA 1
ATOM 866 C C . PHE A 1 112 ? 4.892 8.392 5.649 1.00 95.38 112 PHE A C 1
ATOM 868 O O . PHE A 1 112 ? 5.331 9.356 6.274 1.00 95.38 112 PHE A O 1
ATOM 875 N N . GLY A 1 113 ? 3.916 8.530 4.750 1.00 95.69 113 GLY A N 1
ATOM 876 C CA . GLY A 1 113 ? 3.238 9.790 4.474 1.00 95.69 113 GLY A CA 1
ATOM 877 C C . GLY A 1 113 ? 2.336 10.265 5.619 1.00 95.69 113 GLY A C 1
ATOM 878 O O . GLY A 1 113 ? 1.910 9.467 6.462 1.00 95.69 113 GLY A O 1
ATOM 879 N N . PRO A 1 114 ? 1.986 11.564 5.641 1.00 96.62 114 PRO A N 1
ATOM 880 C CA . PRO A 1 114 ? 1.118 12.145 6.665 1.00 96.62 114 PRO A CA 1
ATOM 881 C C . PRO A 1 114 ? -0.261 11.476 6.754 1.00 96.62 114 PRO A C 1
ATOM 883 O O . PRO A 1 114 ? -0.878 11.504 7.817 1.00 96.62 114 PRO A O 1
ATOM 886 N N . GLU A 1 115 ? -0.742 10.854 5.678 1.00 96.12 115 GLU A N 1
ATOM 887 C CA . GLU A 1 115 ? -2.023 10.154 5.638 1.00 96.12 115 GLU A CA 1
ATOM 888 C C . GLU A 1 115 ? -2.025 8.964 6.607 1.00 96.12 115 GLU A C 1
ATOM 890 O O . GLU A 1 115 ? -2.862 8.911 7.511 1.00 96.12 115 GLU A O 1
ATOM 895 N N . LEU A 1 116 ? -1.048 8.056 6.484 1.00 95.50 116 LEU A N 1
ATOM 896 C CA . LEU A 1 116 ? -0.926 6.890 7.366 1.00 95.50 116 LEU A CA 1
ATOM 897 C C . LEU A 1 116 ? -0.436 7.266 8.761 1.00 95.50 116 LEU A C 1
ATOM 899 O O . LEU A 1 116 ? -1.019 6.811 9.746 1.00 95.50 116 LEU A O 1
ATOM 903 N N . LEU A 1 117 ? 0.594 8.112 8.869 1.00 95.69 117 LEU A N 1
ATOM 904 C CA . LEU A 1 117 ? 1.116 8.510 10.179 1.00 95.69 117 LEU A CA 1
ATOM 905 C C . LEU A 1 117 ? 0.038 9.235 10.994 1.00 95.69 117 LEU A C 1
ATOM 907 O O . LEU A 1 117 ? -0.195 8.890 12.151 1.00 95.69 117 LEU A O 1
ATOM 911 N N . GLY A 1 118 ? -0.679 10.176 10.375 1.00 95.94 118 GLY A N 1
ATOM 912 C CA . GLY A 1 118 ? -1.772 10.895 11.021 1.00 95.94 118 GLY A CA 1
ATOM 913 C C . GLY A 1 118 ? -2.953 9.989 11.368 1.00 95.94 118 GLY A C 1
ATOM 914 O O . GLY A 1 118 ? -3.571 10.165 12.418 1.00 95.94 118 GLY A O 1
ATOM 915 N N . PHE A 1 119 ? -3.266 9.001 10.525 1.00 96.62 119 PHE A N 1
ATOM 916 C CA . PHE A 1 119 ? -4.284 7.999 10.841 1.00 96.62 119 PHE A CA 1
ATOM 917 C C . PHE A 1 119 ? -3.924 7.196 12.089 1.00 96.62 119 PHE A C 1
ATOM 919 O O . PHE A 1 119 ? -4.725 7.155 13.020 1.00 96.62 119 PHE A O 1
ATOM 926 N N . TYR A 1 120 ? -2.716 6.633 12.161 1.00 96.75 120 TYR A N 1
ATOM 927 C CA . TYR A 1 120 ? -2.301 5.848 13.322 1.00 96.75 120 TYR A CA 1
ATOM 928 C C . TYR A 1 120 ? -2.164 6.694 14.592 1.00 96.75 120 TYR A C 1
ATOM 930 O O . TYR A 1 120 ? -2.546 6.234 15.666 1.00 96.75 120 TYR A O 1
ATOM 938 N N . GLN A 1 121 ? -1.700 7.944 14.486 1.00 97.06 121 GLN A N 1
ATOM 939 C CA . GLN A 1 121 ? -1.675 8.875 15.620 1.00 97.06 121 GLN A CA 1
ATOM 940 C C . GLN A 1 121 ? -3.074 9.116 16.194 1.00 97.06 121 GLN A C 1
ATOM 942 O O . GLN A 1 121 ? -3.254 9.068 17.409 1.00 97.06 121 GLN A O 1
ATOM 947 N N . ARG A 1 122 ? -4.080 9.340 15.336 1.00 96.75 122 ARG A N 1
ATOM 948 C CA . ARG A 1 122 ? -5.475 9.505 15.777 1.00 96.75 122 ARG A CA 1
ATOM 949 C C . ARG A 1 122 ? -6.057 8.206 16.327 1.00 96.75 122 ARG A C 1
ATOM 951 O O . ARG A 1 122 ? -6.725 8.234 17.357 1.00 96.75 122 ARG A O 1
ATOM 958 N N . LEU A 1 123 ? -5.788 7.082 15.664 1.00 97.12 123 LEU A N 1
ATOM 959 C CA . LEU A 1 123 ? -6.289 5.768 16.059 1.00 97.12 123 LEU A CA 1
ATOM 960 C C . LEU A 1 123 ? -5.788 5.367 17.452 1.00 97.12 123 LEU A C 1
ATOM 962 O O . LEU A 1 123 ? -6.577 4.887 18.263 1.00 97.12 123 LEU A O 1
ATOM 966 N N . PHE A 1 124 ? -4.509 5.602 17.751 1.00 95.44 124 PHE A N 1
ATOM 967 C CA . PHE A 1 124 ? -3.888 5.201 19.019 1.00 95.44 124 PHE A CA 1
ATOM 968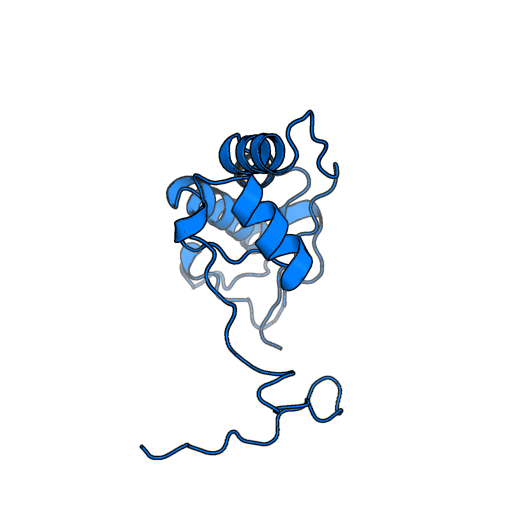 C C . PHE A 1 124 ? -3.762 6.328 20.051 1.00 95.44 124 PHE A C 1
ATOM 970 O O . PHE A 1 124 ? -3.376 6.068 21.186 1.00 95.44 124 PHE A O 1
ATOM 977 N N . GLY A 1 125 ? -4.112 7.566 19.693 1.00 95.12 125 GLY A N 1
ATOM 978 C CA . GLY A 1 125 ? -4.129 8.703 20.618 1.00 95.12 125 GLY A CA 1
ATOM 979 C C . GLY A 1 125 ? -2.745 9.141 21.103 1.00 95.12 125 GLY A C 1
ATOM 980 O O . GLY A 1 125 ? -2.630 9.699 22.191 1.00 95.12 125 GLY A O 1
ATOM 981 N N . GLY A 1 126 ? -1.687 8.885 20.330 1.00 94.25 126 GLY A N 1
ATOM 982 C CA . GLY A 1 126 ? -0.321 9.167 20.762 1.00 94.25 126 GLY A CA 1
ATOM 983 C C . GLY A 1 126 ? 0.732 9.057 19.658 1.00 94.25 126 GLY A C 1
ATOM 984 O O . GLY A 1 126 ? 0.399 8.852 18.487 1.00 94.25 126 GLY A O 1
ATOM 985 N N . PRO A 1 127 ? 2.019 9.218 20.017 1.00 94.69 127 PRO A N 1
ATOM 986 C CA . PRO A 1 127 ? 3.130 9.035 19.094 1.00 94.69 127 PRO A CA 1
ATOM 987 C C . PRO A 1 127 ? 3.154 7.615 18.526 1.00 94.69 127 PRO A C 1
ATOM 989 O O . PRO A 1 127 ? 2.864 6.648 19.227 1.00 94.69 127 PRO A O 1
ATOM 992 N N . ILE A 1 128 ? 3.557 7.491 17.265 1.00 95.31 128 ILE A N 1
ATOM 993 C CA . ILE A 1 128 ? 3.659 6.212 16.560 1.00 95.31 128 ILE A CA 1
ATOM 994 C C . ILE A 1 128 ? 5.065 6.029 16.001 1.00 95.31 128 ILE A C 1
ATOM 996 O O . ILE A 1 128 ? 5.806 6.995 15.810 1.00 95.31 128 ILE A O 1
ATOM 1000 N N . ARG A 1 129 ? 5.431 4.776 15.744 1.00 92.88 129 ARG A N 1
ATOM 1001 C CA . ARG A 1 129 ? 6.673 4.390 15.078 1.00 92.88 129 ARG A CA 1
ATOM 1002 C C . ARG A 1 129 ? 6.344 3.312 14.060 1.00 92.88 129 ARG A C 1
ATOM 1004 O O . ARG A 1 129 ? 5.725 2.310 14.406 1.00 92.88 129 ARG A O 1
ATOM 1011 N N . HIS A 1 130 ? 6.747 3.534 12.820 1.00 92.06 130 HIS A N 1
ATOM 1012 C CA . HIS A 1 130 ? 6.698 2.508 11.789 1.00 92.06 130 HIS A CA 1
ATOM 1013 C C . HIS A 1 130 ? 7.974 1.658 11.838 1.00 92.06 130 HIS A C 1
ATOM 1015 O O . HIS A 1 130 ? 8.971 2.049 12.443 1.00 92.06 130 HIS A O 1
ATOM 1021 N N . PHE A 1 131 ? 7.955 0.496 11.190 1.00 92.19 131 PHE A N 1
ATOM 1022 C CA . PHE A 1 131 ? 9.187 -0.239 10.916 1.00 92.19 131 PHE A CA 1
ATOM 1023 C C . PHE A 1 131 ? 10.053 0.535 9.921 1.00 92.19 131 PHE A C 1
ATOM 1025 O O . PHE A 1 131 ? 9.531 1.153 8.995 1.00 92.19 131 PHE A O 1
ATOM 1032 N N . ASP A 1 132 ? 11.371 0.457 10.078 1.00 89.81 132 ASP A N 1
ATOM 1033 C CA . ASP A 1 132 ? 12.317 1.140 9.184 1.00 89.81 132 ASP A CA 1
ATOM 1034 C C . ASP A 1 132 ? 12.477 0.426 7.832 1.00 89.81 132 ASP A C 1
ATOM 1036 O O . ASP A 1 132 ? 13.048 0.972 6.893 1.00 89.81 132 ASP A O 1
ATOM 1040 N N . TYR A 1 133 ? 11.979 -0.809 7.731 1.00 92.50 133 TYR A N 1
ATOM 1041 C CA . TYR A 1 133 ? 12.114 -1.652 6.551 1.00 92.50 133 TYR A CA 1
ATOM 1042 C C . TYR A 1 133 ? 10.772 -1.849 5.847 1.00 92.50 133 TYR A C 1
ATOM 1044 O O . TYR A 1 133 ? 9.761 -2.154 6.481 1.00 92.50 133 TYR A O 1
ATOM 1052 N N . ILE A 1 134 ? 10.775 -1.735 4.518 1.00 93.06 134 ILE A N 1
ATOM 1053 C CA . ILE A 1 134 ? 9.590 -1.922 3.679 1.00 93.06 134 ILE A CA 1
ATOM 1054 C C . ILE A 1 134 ? 9.679 -3.271 2.961 1.00 93.06 134 ILE A C 1
ATOM 1056 O O . ILE A 1 134 ? 10.515 -3.481 2.080 1.00 93.06 134 ILE A O 1
ATOM 1060 N N . TRP A 1 135 ? 8.783 -4.203 3.280 1.00 89.38 135 TRP A N 1
ATOM 1061 C CA . TRP A 1 135 ? 8.729 -5.502 2.602 1.00 89.38 135 TRP A CA 1
ATOM 1062 C C . TRP A 1 135 ? 7.961 -5.424 1.282 1.00 89.38 135 TRP A C 1
ATOM 1064 O O . TRP A 1 135 ? 6.796 -5.804 1.197 1.00 89.38 135 TRP A O 1
ATOM 1074 N N . ALA A 1 136 ? 8.635 -4.985 0.221 1.00 88.31 136 ALA A N 1
ATOM 1075 C CA . ALA A 1 136 ? 8.092 -5.094 -1.128 1.00 88.31 136 ALA A CA 1
ATOM 1076 C C . ALA A 1 136 ? 8.105 -6.549 -1.628 1.00 88.31 136 ALA A C 1
ATOM 1078 O O . ALA A 1 136 ? 9.053 -7.316 -1.403 1.00 88.31 136 ALA A O 1
ATOM 1079 N N . ARG A 1 137 ? 7.033 -6.926 -2.326 1.00 84.38 137 ARG A N 1
ATOM 1080 C CA . ARG A 1 137 ? 6.891 -8.198 -3.034 1.00 84.38 137 ARG A CA 1
ATOM 1081 C C . ARG A 1 137 ? 6.409 -7.908 -4.449 1.00 84.38 137 ARG A C 1
ATOM 1083 O O . ARG A 1 137 ? 5.291 -7.448 -4.644 1.00 84.38 137 ARG A O 1
ATOM 1090 N N . SER A 1 138 ? 7.262 -8.178 -5.424 1.00 82.31 138 SER A N 1
ATOM 1091 C CA . SER A 1 138 ? 6.878 -8.329 -6.823 1.00 82.31 138 SER A CA 1
ATOM 1092 C C . SER A 1 138 ? 6.601 -9.806 -7.059 1.00 82.31 138 SER A C 1
ATOM 1094 O O . SER A 1 138 ? 7.483 -10.635 -6.842 1.00 82.31 138 SER A O 1
ATOM 1096 N N . LEU A 1 139 ? 5.373 -10.135 -7.444 1.00 75.06 139 LEU A N 1
ATOM 1097 C CA . LEU A 1 139 ? 4.975 -11.499 -7.767 1.00 75.06 139 LEU A CA 1
ATOM 1098 C C . LEU A 1 139 ? 4.734 -11.578 -9.273 1.00 75.06 139 LEU A C 1
ATOM 1100 O O . LEU A 1 139 ? 4.016 -10.748 -9.831 1.00 75.06 139 LEU A O 1
ATOM 1104 N N . GLY A 1 140 ? 5.372 -12.551 -9.923 1.00 68.88 140 GLY A N 1
ATOM 1105 C CA . GLY A 1 140 ? 5.041 -12.919 -11.294 1.00 68.88 140 GLY A CA 1
ATOM 1106 C C . GLY A 1 140 ? 3.697 -13.646 -11.369 1.00 68.88 140 GLY A C 1
ATOM 1107 O O . GLY A 1 140 ? 2.998 -13.811 -10.367 1.00 68.88 140 GLY A O 1
ATOM 1108 N N . ARG A 1 141 ? 3.339 -14.118 -12.564 1.00 64.81 141 ARG A N 1
ATOM 1109 C CA . ARG A 1 141 ? 2.253 -15.097 -12.685 1.00 64.81 141 ARG A CA 1
ATOM 1110 C C . ARG A 1 141 ? 2.700 -16.390 -11.996 1.00 64.81 141 ARG A C 1
ATOM 1112 O O . ARG A 1 141 ? 3.780 -16.887 -12.309 1.00 64.81 141 ARG A O 1
ATOM 1119 N N . GLY A 1 142 ? 1.910 -16.837 -11.019 1.00 50.47 142 GLY A N 1
ATOM 1120 C CA . GLY A 1 142 ? 2.055 -18.153 -10.391 1.00 50.47 142 GLY A CA 1
ATOM 1121 C C . GLY A 1 142 ? 1.715 -19.281 -11.349 1.00 50.47 142 GLY A C 1
ATOM 1122 O O . GLY A 1 142 ? 0.983 -19.014 -12.331 1.00 50.47 142 GLY A O 1
#

pLDDT: mean 91.08, std 10.64, range [38.75, 98.38]

Sequence (142 aa):
MSTSTLPTLTAHGLNLDTSDEAFGFLRSSEHLLHDPEALRTRLQDDGYLFIRNFLPQDIVQTARLSILQRLSAAGHLDPNAPLEAGVTNKDDAPKFMPSLANPNRDVERVVFGPELLGFYQRLFGGPIRHFDYIWARSLGRG

Radius of gyration: 19.26 Å; chains: 1; bounding box: 48×41×47 Å

Secondary structure (DSSP, 8-state):
----PPPPPEETTEEPP-STTTS-PPPB-GGGTT-HHHHHHHHHHHS--B-TT-S-HHHHHHHHHHHHHHHHHTT-B-TTS-GGG-PBPSS------GGGTTT-HHHHHHHSSHHHHHHHHHHHTS-----S----------

Foldseek 3Di:
DDDDDDDQDDDPNHTQDCPPVRDDDDDAPQVCLVPLVVVLVCCVVVVDHDYPPLFDPVLVLQLVLLLLVVCVVVVQADPPDDSSVRHGDPVDHDDFDQVSVVPDVSNCCGCVNCSNQVSVCSNVVHHDDDDPGDRDDRGDDD